Protein AF-A0A9C8DGT9-F1 (afdb_monomer_lite)

pLDDT: mean 92.89, std 9.75, range [58.22, 98.56]

Structure (mmCIF, N/CA/C/O backbone):
data_AF-A0A9C8DGT9-F1
#
_entry.id   AF-A0A9C8DGT9-F1
#
loop_
_atom_site.group_PDB
_atom_site.id
_atom_site.type_symbol
_atom_site.label_atom_id
_atom_site.label_alt_id
_atom_site.label_comp_id
_atom_site.label_asym_id
_atom_site.label_entity_id
_atom_site.label_seq_id
_atom_site.pdbx_PDB_ins_code
_atom_site.Cartn_x
_atom_site.Cartn_y
_atom_site.Cartn_z
_atom_site.occupancy
_atom_site.B_iso_or_equiv
_atom_site.auth_seq_id
_atom_site.auth_comp_id
_atom_site.auth_asym_id
_atom_site.auth_atom_id
_atom_site.pdbx_PDB_model_num
ATOM 1 N N . MET A 1 1 ? 26.329 -19.863 -4.860 1.00 58.22 1 MET A N 1
ATOM 2 C CA . MET A 1 1 ? 26.060 -18.932 -3.747 1.00 58.22 1 MET A CA 1
ATOM 3 C C . MET A 1 1 ? 25.427 -17.649 -4.287 1.00 58.22 1 MET A C 1
ATOM 5 O O . MET A 1 1 ? 24.311 -17.356 -3.889 1.00 58.22 1 MET A O 1
ATOM 9 N N . GLU A 1 2 ? 26.001 -17.043 -5.334 1.00 59.94 2 GLU A N 1
ATOM 10 C CA . GLU A 1 2 ? 25.498 -15.829 -6.024 1.00 59.94 2 GLU A CA 1
ATOM 11 C C . GLU A 1 2 ? 24.030 -15.859 -6.504 1.00 59.94 2 GLU A C 1
ATOM 13 O O . GLU A 1 2 ? 23.328 -14.849 -6.461 1.00 59.94 2 GLU A O 1
ATOM 18 N N . LYS A 1 3 ? 23.509 -17.016 -6.943 1.00 58.44 3 LYS A N 1
ATOM 19 C CA . LYS A 1 3 ? 22.099 -17.123 -7.380 1.00 58.44 3 LYS A CA 1
ATOM 20 C C . LYS A 1 3 ? 21.082 -16.954 -6.245 1.00 58.44 3 LYS A C 1
ATOM 22 O O . LYS A 1 3 ? 19.932 -16.661 -6.533 1.00 58.44 3 LYS A O 1
ATOM 27 N N . ARG A 1 4 ? 21.460 -17.193 -4.983 1.00 60.94 4 ARG A N 1
ATOM 28 C CA . ARG A 1 4 ? 20.544 -17.017 -3.841 1.00 60.94 4 ARG A CA 1
ATOM 29 C C . ARG A 1 4 ? 20.544 -15.571 -3.350 1.00 60.94 4 ARG A C 1
ATOM 31 O O . ARG A 1 4 ? 19.468 -15.039 -3.129 1.00 60.94 4 ARG A O 1
ATOM 38 N N . GLU A 1 5 ? 21.712 -14.934 -3.292 1.00 63.31 5 GLU A N 1
ATOM 39 C CA . GLU A 1 5 ? 21.841 -13.515 -2.919 1.00 63.31 5 GLU A CA 1
ATOM 40 C C . GLU A 1 5 ? 21.124 -12.592 -3.915 1.00 63.31 5 GLU A C 1
ATOM 42 O O . GLU A 1 5 ? 20.330 -11.753 -3.505 1.00 63.31 5 GLU A O 1
ATOM 47 N N . SER A 1 6 ? 21.278 -12.820 -5.226 1.00 63.97 6 SER A N 1
ATOM 48 C CA . SER A 1 6 ? 20.563 -12.028 -6.248 1.00 63.97 6 SER A CA 1
ATOM 49 C C . SER A 1 6 ? 19.035 -12.173 -6.197 1.00 63.97 6 SER A C 1
ATOM 51 O O . SER A 1 6 ? 18.311 -11.232 -6.507 1.00 63.97 6 SER A O 1
ATOM 53 N N . GLN A 1 7 ? 18.521 -13.335 -5.786 1.00 63.19 7 GLN A N 1
ATOM 54 C CA . GLN A 1 7 ? 17.078 -13.552 -5.612 1.00 63.19 7 GLN A CA 1
ATOM 55 C C . GLN A 1 7 ? 16.545 -12.922 -4.320 1.00 63.19 7 GLN A C 1
ATOM 57 O O . GLN A 1 7 ? 15.388 -12.504 -4.260 1.00 63.19 7 GLN A O 1
ATOM 62 N N . GLU A 1 8 ? 17.379 -12.856 -3.285 1.00 73.50 8 GLU A N 1
ATOM 63 C CA . GLU A 1 8 ? 17.039 -12.231 -2.010 1.00 73.50 8 GLU A CA 1
ATOM 64 C C . GLU A 1 8 ? 16.976 -10.705 -2.137 1.00 73.50 8 GLU A C 1
ATOM 66 O O . GLU A 1 8 ? 16.011 -10.094 -1.672 1.00 73.50 8 GLU A O 1
ATOM 71 N N . ASP A 1 9 ? 17.919 -10.102 -2.864 1.00 76.56 9 ASP A N 1
ATOM 72 C CA . ASP A 1 9 ? 17.899 -8.669 -3.164 1.00 76.56 9 ASP A CA 1
ATOM 73 C C . ASP A 1 9 ? 16.692 -8.276 -4.032 1.00 76.56 9 ASP A C 1
ATOM 75 O O . ASP A 1 9 ? 16.006 -7.299 -3.718 1.00 76.56 9 ASP A O 1
ATOM 79 N N . ALA A 1 10 ? 16.331 -9.093 -5.029 1.00 79.19 10 ALA A N 1
ATOM 80 C CA . ALA A 1 10 ? 15.129 -8.883 -5.843 1.00 79.19 10 ALA A CA 1
ATOM 81 C C . ALA A 1 10 ? 13.821 -8.928 -5.021 1.00 79.19 10 ALA A C 1
ATOM 83 O O . ALA A 1 10 ? 12.809 -8.346 -5.414 1.00 79.19 10 ALA A O 1
ATOM 84 N N . ARG A 1 11 ? 13.814 -9.590 -3.855 1.00 88.31 11 ARG A N 1
ATOM 85 C CA . ARG A 1 11 ? 12.651 -9.688 -2.948 1.00 88.31 11 ARG A CA 1
ATOM 86 C C . ARG A 1 11 ? 12.692 -8.729 -1.764 1.00 88.31 11 ARG A C 1
ATOM 88 O O . ARG A 1 11 ? 11.771 -8.744 -0.935 1.00 88.31 11 ARG A O 1
ATOM 95 N N . LYS A 1 12 ? 13.729 -7.906 -1.659 1.00 90.62 12 LYS A N 1
ATOM 96 C CA . LYS A 1 12 ? 13.932 -7.008 -0.528 1.00 90.62 12 LYS A CA 1
ATOM 97 C C . LYS A 1 12 ? 13.032 -5.781 -0.641 1.00 90.62 12 LYS A C 1
ATOM 99 O O . LYS A 1 12 ? 13.113 -5.006 -1.588 1.00 90.62 12 LYS A O 1
ATOM 104 N N . ILE A 1 13 ? 12.202 -5.571 0.377 1.00 95.81 13 ILE A N 1
ATOM 105 C CA . ILE A 1 13 ? 11.329 -4.399 0.499 1.00 95.81 13 ILE A CA 1
ATOM 106 C C . ILE A 1 13 ? 11.795 -3.609 1.717 1.00 95.81 13 ILE A C 1
ATOM 108 O O . ILE A 1 13 ? 11.862 -4.145 2.823 1.00 95.81 13 ILE A O 1
ATOM 112 N N . LYS A 1 14 ? 12.139 -2.335 1.516 1.00 95.50 14 LYS A N 1
ATOM 113 C CA . LYS A 1 14 ? 12.583 -1.434 2.585 1.00 95.50 14 LYS A CA 1
ATOM 114 C C . LYS A 1 14 ? 11.859 -0.098 2.471 1.00 95.50 14 LYS A C 1
ATOM 116 O O . LYS A 1 14 ? 12.047 0.623 1.494 1.00 95.50 14 LYS A O 1
ATOM 121 N N . PHE A 1 15 ? 11.070 0.230 3.489 1.00 96.62 15 PHE A N 1
ATOM 122 C CA . PHE A 1 15 ? 10.423 1.532 3.615 1.00 96.62 15 PHE A CA 1
ATOM 123 C C . PHE A 1 15 ? 11.390 2.553 4.223 1.00 96.62 15 PHE A C 1
ATOM 125 O O . PHE A 1 15 ? 12.039 2.283 5.234 1.00 96.62 15 PHE A O 1
ATOM 132 N N . GLY A 1 16 ? 11.501 3.714 3.580 1.00 96.06 16 GLY A N 1
ATOM 133 C CA . GLY A 1 16 ? 12.088 4.924 4.150 1.00 96.06 16 GLY A CA 1
ATOM 134 C C . GLY A 1 16 ? 11.001 5.924 4.545 1.00 96.06 16 GLY A C 1
ATOM 135 O O . GLY A 1 16 ? 9.817 5.596 4.553 1.00 96.06 16 GLY A O 1
ATOM 136 N N . THR A 1 17 ? 11.401 7.165 4.822 1.00 95.38 17 THR A N 1
ATOM 137 C CA . THR A 1 17 ? 10.470 8.269 5.120 1.00 95.38 17 THR A CA 1
ATOM 138 C C . THR A 1 17 ? 9.514 8.557 3.962 1.00 95.38 17 THR A C 1
ATOM 140 O O . THR A 1 17 ? 8.342 8.822 4.193 1.00 95.38 17 THR A O 1
ATOM 143 N N . ASP A 1 18 ? 9.997 8.425 2.722 1.00 93.44 18 ASP A N 1
ATOM 144 C CA . ASP A 1 18 ? 9.225 8.668 1.493 1.00 93.44 18 ASP A CA 1
ATOM 145 C C . ASP A 1 18 ? 8.579 7.385 0.934 1.00 93.44 18 ASP A C 1
ATOM 147 O O . ASP A 1 18 ? 8.327 7.273 -0.266 1.00 93.44 18 ASP A O 1
ATOM 151 N N . GLY A 1 19 ? 8.387 6.367 1.775 1.00 95.25 19 GLY A N 1
ATOM 152 C CA . GLY A 1 19 ? 7.875 5.066 1.352 1.00 95.25 19 GLY A CA 1
ATOM 153 C C . GLY A 1 19 ? 8.949 4.116 0.812 1.00 95.25 19 GLY A C 1
ATOM 154 O O . GLY A 1 19 ? 10.145 4.250 1.092 1.00 95.25 19 GLY A O 1
ATOM 155 N N . TRP A 1 20 ? 8.511 3.100 0.068 1.00 96.75 20 TRP A N 1
ATOM 156 C CA . TRP A 1 20 ? 9.388 2.126 -0.583 1.00 96.75 20 TRP A CA 1
ATOM 157 C C . TRP A 1 20 ? 9.755 2.586 -1.998 1.00 96.75 20 TRP A C 1
ATOM 159 O O . TRP A 1 20 ? 8.887 2.884 -2.815 1.00 96.75 20 TRP A O 1
ATOM 169 N N . ARG A 1 21 ? 11.059 2.621 -2.289 1.00 95.00 21 ARG A N 1
ATOM 170 C CA . ARG A 1 21 ? 11.615 2.946 -3.608 1.00 95.00 21 ARG A CA 1
ATOM 171 C C . ARG A 1 21 ? 12.506 1.803 -4.073 1.00 95.00 21 ARG A C 1
ATOM 173 O O . ARG A 1 21 ? 13.312 1.302 -3.292 1.00 95.00 21 ARG A O 1
ATOM 180 N N . ALA A 1 22 ? 12.366 1.419 -5.334 1.00 94.44 22 ALA A N 1
ATOM 181 C CA . ALA A 1 22 ? 13.110 0.328 -5.947 1.00 94.44 22 ALA A CA 1
ATOM 182 C C . ALA A 1 22 ? 13.234 0.540 -7.463 1.00 94.44 22 ALA A C 1
ATOM 184 O O . ALA A 1 22 ? 12.565 1.401 -8.038 1.00 94.44 22 ALA A O 1
ATOM 185 N N . VAL A 1 23 ? 14.110 -0.234 -8.101 1.00 93.81 23 VAL A N 1
ATOM 186 C CA . VAL A 1 23 ? 14.331 -0.181 -9.551 1.00 93.81 23 VAL A CA 1
ATOM 187 C C . VAL A 1 23 ? 13.306 -1.076 -10.247 1.00 93.81 23 VAL A C 1
ATOM 189 O O . VAL A 1 23 ? 13.142 -2.241 -9.878 1.00 93.81 23 VAL A O 1
ATOM 192 N N . ILE A 1 24 ? 12.606 -0.533 -11.247 1.00 92.81 24 ILE A N 1
ATOM 193 C CA . ILE A 1 24 ? 11.614 -1.278 -12.039 1.00 92.81 24 ILE A CA 1
ATOM 194 C C . ILE A 1 24 ? 12.283 -2.459 -12.738 1.00 92.81 24 ILE A C 1
ATOM 196 O O . ILE A 1 24 ? 13.376 -2.321 -13.280 1.00 92.81 24 ILE A O 1
ATOM 200 N N . ALA A 1 25 ? 11.595 -3.604 -12.723 1.00 88.06 25 ALA A N 1
ATOM 201 C CA . ALA A 1 25 ? 12.044 -4.892 -13.265 1.00 88.06 25 ALA A CA 1
ATOM 202 C C . ALA A 1 25 ? 13.233 -5.552 -12.538 1.00 88.06 25 ALA A C 1
ATOM 204 O O . ALA A 1 25 ? 13.605 -6.665 -12.898 1.00 88.06 25 ALA A O 1
ATOM 205 N N . ASP A 1 26 ? 13.768 -4.918 -11.494 1.00 90.75 26 ASP A N 1
ATOM 206 C CA . ASP A 1 26 ? 14.731 -5.522 -10.571 1.00 90.75 26 ASP A CA 1
ATOM 207 C C . ASP A 1 26 ? 14.036 -5.854 -9.242 1.00 90.75 26 ASP A C 1
ATOM 209 O O . ASP A 1 26 ? 13.578 -6.975 -9.028 1.00 90.75 26 ASP A O 1
ATOM 213 N N . SER A 1 27 ? 13.834 -4.847 -8.390 1.00 93.25 27 SER A N 1
ATOM 214 C CA . SER A 1 27 ? 13.170 -4.998 -7.089 1.00 93.25 27 SER A CA 1
ATOM 215 C C . SER A 1 27 ? 11.758 -4.403 -7.062 1.00 93.25 27 SER A C 1
ATOM 217 O O . SER A 1 27 ? 10.925 -4.843 -6.270 1.00 93.25 27 SER A O 1
ATOM 219 N N . PHE A 1 28 ? 11.423 -3.461 -7.950 1.00 95.25 28 PHE A N 1
ATOM 220 C CA . PHE A 1 28 ? 10.054 -2.965 -8.125 1.00 95.25 28 PHE A CA 1
ATOM 221 C C . PHE A 1 28 ? 9.332 -3.831 -9.167 1.00 95.25 28 PHE A C 1
ATOM 223 O O . PHE A 1 28 ? 9.315 -3.540 -10.366 1.00 95.25 28 PHE A O 1
ATOM 230 N N . THR A 1 29 ? 8.799 -4.954 -8.693 1.00 95.81 29 THR A N 1
ATOM 231 C CA . THR A 1 29 ? 8.138 -5.993 -9.494 1.00 95.81 29 THR A CA 1
ATOM 232 C C . THR A 1 29 ? 6.681 -6.156 -9.069 1.00 95.81 29 THR A C 1
ATOM 234 O O . THR A 1 29 ? 6.314 -5.781 -7.956 1.00 95.81 29 THR A O 1
ATOM 237 N N . PHE A 1 30 ? 5.845 -6.765 -9.918 1.00 96.75 30 PHE A N 1
ATOM 238 C CA . PHE A 1 30 ? 4.450 -7.057 -9.564 1.00 96.75 30 PHE A CA 1
ATOM 239 C C . PHE A 1 30 ? 4.333 -7.924 -8.298 1.00 96.75 30 PHE A C 1
ATOM 241 O O . PHE A 1 30 ? 3.470 -7.651 -7.471 1.00 96.75 30 PHE A O 1
ATOM 248 N N . ASP A 1 31 ? 5.230 -8.900 -8.092 1.00 96.62 31 ASP A N 1
ATOM 249 C CA . ASP A 1 31 ? 5.259 -9.728 -6.869 1.00 96.62 31 ASP A CA 1
ATOM 250 C C . ASP A 1 31 ? 5.448 -8.858 -5.617 1.00 96.62 31 ASP A C 1
ATOM 252 O O . ASP A 1 31 ? 4.678 -8.936 -4.661 1.00 96.62 31 ASP A O 1
ATOM 256 N N . ASN A 1 32 ? 6.428 -7.951 -5.633 1.00 97.25 32 ASN A N 1
ATOM 257 C CA . ASN A 1 32 ? 6.666 -7.075 -4.488 1.00 97.25 32 ASN A CA 1
ATOM 258 C C . ASN A 1 32 ? 5.565 -6.018 -4.318 1.00 97.25 32 ASN A C 1
ATOM 260 O O . ASN A 1 32 ? 5.194 -5.725 -3.185 1.00 97.25 32 ASN A O 1
ATOM 264 N N . VAL A 1 33 ? 4.989 -5.497 -5.407 1.00 97.69 33 VAL A N 1
ATOM 265 C CA . VAL A 1 33 ? 3.823 -4.598 -5.346 1.00 97.69 33 VAL A CA 1
ATOM 266 C C . VAL A 1 33 ? 2.622 -5.300 -4.702 1.00 97.69 33 VAL A C 1
ATOM 268 O O . VAL A 1 33 ? 2.003 -4.711 -3.818 1.00 97.69 33 VAL A O 1
ATOM 271 N N . ALA A 1 34 ? 2.336 -6.562 -5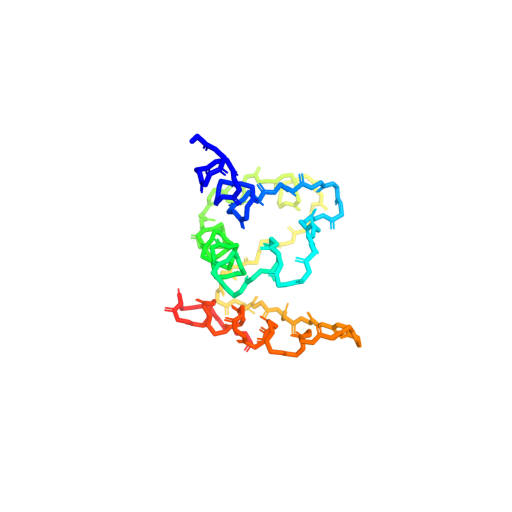.049 1.00 97.88 34 ALA A N 1
ATOM 272 C CA . ALA A 1 34 ? 1.298 -7.353 -4.378 1.00 97.88 34 ALA A CA 1
ATOM 273 C C . ALA A 1 34 ? 1.599 -7.544 -2.890 1.00 97.88 34 ALA A C 1
ATOM 275 O O . ALA A 1 34 ? 0.730 -7.309 -2.059 1.00 97.88 34 ALA A O 1
ATOM 276 N N . ARG A 1 35 ? 2.838 -7.895 -2.530 1.00 97.69 35 ARG A N 1
ATOM 277 C CA . ARG A 1 35 ? 3.234 -8.065 -1.121 1.00 97.69 35 ARG A CA 1
ATOM 278 C C . ARG A 1 35 ? 3.032 -6.790 -0.304 1.00 97.69 35 ARG A C 1
ATOM 280 O O . ARG A 1 35 ? 2.582 -6.862 0.839 1.00 97.69 35 ARG A O 1
ATOM 287 N N . VAL A 1 36 ? 3.353 -5.626 -0.875 1.00 98.19 36 VAL A N 1
ATOM 288 C CA . VAL A 1 36 ? 3.065 -4.340 -0.227 1.00 98.19 36 VAL A CA 1
ATOM 289 C C . VAL A 1 36 ? 1.559 -4.117 -0.132 1.00 98.19 36 VAL A C 1
ATOM 291 O O . VAL A 1 36 ? 1.092 -3.789 0.951 1.00 98.19 36 VAL A O 1
ATOM 294 N N . ALA A 1 37 ? 0.797 -4.349 -1.203 1.00 98.25 37 ALA A N 1
ATOM 295 C CA . ALA A 1 37 ? -0.657 -4.185 -1.198 1.00 98.25 37 ALA A CA 1
ATOM 296 C C . ALA A 1 37 ? -1.344 -5.068 -0.144 1.00 98.25 37 ALA A C 1
ATOM 298 O O . ALA A 1 37 ? -2.183 -4.582 0.607 1.00 98.25 37 ALA A O 1
ATOM 299 N N . GLU A 1 38 ? -0.939 -6.332 -0.011 1.00 98.31 38 GLU A N 1
ATOM 300 C CA . GLU A 1 38 ? -1.440 -7.249 1.018 1.00 98.31 38 GLU A CA 1
ATOM 301 C C . GLU A 1 38 ? -1.105 -6.767 2.434 1.00 98.31 38 GLU A C 1
ATOM 303 O O . GLU A 1 38 ? -1.943 -6.829 3.337 1.00 98.31 38 GLU A O 1
ATOM 308 N N . ALA A 1 39 ? 0.121 -6.284 2.656 1.00 98.06 39 ALA A N 1
ATOM 309 C CA . ALA A 1 39 ? 0.518 -5.718 3.942 1.00 98.06 39 ALA A CA 1
ATOM 310 C C . ALA A 1 39 ? -0.284 -4.445 4.261 1.00 98.06 39 ALA A C 1
ATOM 312 O O . ALA A 1 39 ? -0.748 -4.275 5.389 1.00 98.06 39 ALA A O 1
ATOM 313 N N . THR A 1 40 ? -0.505 -3.587 3.262 1.00 97.75 40 THR A N 1
ATOM 314 C CA . THR A 1 40 ? -1.346 -2.392 3.362 1.00 97.75 40 THR A CA 1
ATOM 315 C C . THR A 1 40 ? -2.799 -2.758 3.664 1.00 97.75 40 THR A C 1
ATOM 317 O O . THR A 1 40 ? -3.382 -2.163 4.566 1.00 97.75 40 THR A O 1
ATOM 320 N N . ALA A 1 41 ? -3.369 -3.769 3.005 1.00 98.31 41 ALA A N 1
ATOM 321 C CA . ALA A 1 41 ? -4.723 -4.247 3.278 1.00 98.31 41 ALA A CA 1
ATOM 322 C C . ALA A 1 41 ? -4.867 -4.747 4.721 1.00 98.31 41 ALA A C 1
ATOM 324 O O . ALA A 1 41 ? -5.767 -4.316 5.440 1.00 98.31 41 ALA A O 1
ATOM 325 N N . LYS A 1 42 ? -3.930 -5.586 5.186 1.00 98.19 42 LYS A N 1
ATOM 326 C CA . LYS A 1 42 ? -3.893 -6.063 6.581 1.00 98.19 42 LYS A CA 1
ATOM 327 C C . LYS A 1 42 ? -3.787 -4.912 7.575 1.00 98.19 42 LYS A C 1
ATOM 329 O O . LYS A 1 42 ? -4.452 -4.935 8.605 1.00 98.19 42 LYS A O 1
ATOM 334 N N . PHE A 1 43 ? -2.968 -3.907 7.267 1.00 96.94 43 PHE A N 1
ATOM 335 C CA . PHE A 1 43 ? -2.860 -2.712 8.093 1.00 96.94 43 PHE A CA 1
ATOM 336 C C . PHE A 1 43 ? -4.189 -1.953 8.141 1.00 96.94 43 PHE A C 1
ATOM 338 O O . PHE A 1 43 ? -4.666 -1.661 9.231 1.00 96.94 43 PHE A O 1
ATOM 345 N N . ILE A 1 44 ? -4.820 -1.681 6.994 1.00 96.88 44 ILE A N 1
ATOM 346 C CA . ILE A 1 44 ? -6.089 -0.943 6.913 1.00 96.88 44 ILE A CA 1
ATOM 347 C C . ILE A 1 44 ? -7.211 -1.663 7.666 1.00 96.88 44 ILE A C 1
ATOM 349 O O . ILE A 1 44 ? -7.955 -1.008 8.394 1.00 96.88 44 ILE A O 1
ATOM 353 N N . LEU A 1 45 ? -7.306 -2.985 7.533 1.00 96.69 45 LEU A N 1
ATOM 354 C CA . LEU A 1 45 ? -8.305 -3.814 8.215 1.00 96.69 45 LEU A CA 1
ATOM 355 C C . LEU A 1 45 ? -8.032 -3.984 9.719 1.00 96.69 45 LEU A C 1
ATOM 357 O O . LEU A 1 45 ? -8.880 -4.509 10.435 1.00 96.69 45 LEU A O 1
ATOM 361 N N . SER A 1 46 ? -6.864 -3.565 10.211 1.00 96.44 46 SER A N 1
ATOM 362 C CA . SER A 1 46 ? -6.524 -3.679 11.625 1.00 96.44 46 S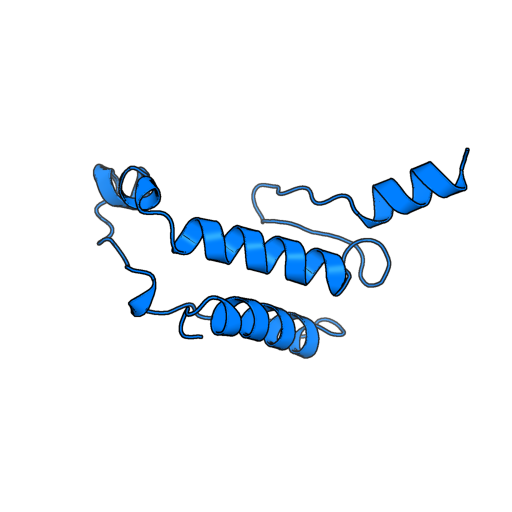ER A CA 1
ATOM 363 C C . SER A 1 46 ? -7.178 -2.582 12.464 1.00 96.44 46 SER A C 1
ATOM 365 O O . SER A 1 46 ? -6.984 -1.383 12.243 1.00 96.44 46 SER A O 1
ATOM 367 N N . GLU A 1 47 ? -7.872 -3.007 13.516 1.00 92.44 47 GLU A N 1
ATOM 368 C CA . GLU A 1 47 ? -8.440 -2.126 14.537 1.00 92.44 47 GLU A CA 1
ATOM 369 C C . GLU A 1 47 ? -7.362 -1.443 15.396 1.00 92.44 47 GLU A C 1
ATOM 371 O O . GLU A 1 47 ? -7.608 -0.370 15.952 1.00 92.44 47 GLU A O 1
ATOM 376 N N . ASP A 1 48 ? -6.142 -1.996 15.456 1.00 94.75 48 ASP A N 1
ATOM 377 C CA . ASP A 1 48 ? -5.027 -1.396 16.201 1.00 94.75 48 ASP A CA 1
ATOM 378 C C . ASP A 1 48 ? -4.631 -0.023 15.655 1.00 94.75 48 ASP A C 1
ATOM 380 O O . ASP A 1 48 ? -4.093 0.798 16.400 1.00 94.75 48 ASP A O 1
ATOM 384 N N . ARG A 1 49 ? -4.973 0.279 14.393 1.00 94.62 49 ARG A N 1
ATOM 385 C CA . ARG A 1 49 ? -4.796 1.613 13.810 1.00 94.62 49 ARG A CA 1
ATOM 386 C C . ARG A 1 49 ? -5.428 2.707 14.656 1.00 94.62 49 ARG A C 1
ATOM 388 O O . ARG A 1 49 ? -4.866 3.789 14.702 1.00 94.62 49 ARG A O 1
ATOM 395 N N . LYS A 1 50 ? -6.542 2.442 15.349 1.00 94.31 50 LYS A N 1
ATOM 396 C CA . LYS A 1 50 ? -7.227 3.425 16.212 1.00 94.31 50 LYS A CA 1
ATOM 397 C C . LYS A 1 50 ? -6.333 3.995 17.317 1.00 94.31 50 LYS A C 1
ATOM 399 O O . LYS A 1 50 ? -6.651 5.048 17.852 1.00 94.31 50 LYS A O 1
ATOM 404 N N . LYS A 1 51 ? -5.241 3.302 17.655 1.00 94.88 51 LYS A N 1
ATOM 405 C CA . LYS A 1 51 ? -4.272 3.693 18.687 1.00 94.88 51 LYS A CA 1
ATOM 406 C C . LYS A 1 51 ? -3.160 4.607 18.164 1.00 94.88 51 LYS A C 1
ATOM 408 O O . LYS A 1 51 ? -2.333 5.031 18.956 1.00 94.88 51 LYS A O 1
ATOM 4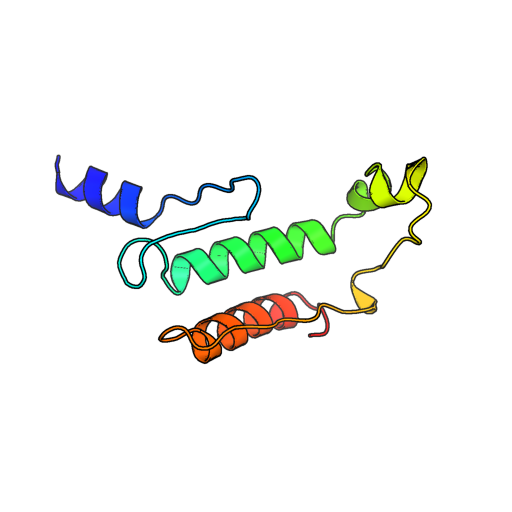13 N N . LEU A 1 52 ? -3.081 4.841 16.852 1.00 95.31 52 LEU A N 1
ATOM 414 C CA . LEU A 1 52 ? -2.048 5.692 16.263 1.00 95.31 52 LEU A CA 1
ATOM 415 C C . LEU A 1 52 ? -2.306 7.163 16.599 1.00 95.31 52 LEU A C 1
ATOM 417 O O . LEU A 1 52 ? -3.447 7.615 16.499 1.00 95.31 52 LEU A O 1
ATOM 421 N N . ASP A 1 53 ? -1.232 7.911 16.853 1.00 95.81 53 ASP A N 1
ATOM 422 C CA . ASP A 1 53 ? -1.246 9.333 17.231 1.00 95.81 53 ASP A CA 1
ATOM 423 C C . ASP A 1 53 ? -2.085 10.204 16.286 1.00 95.81 53 ASP A C 1
ATOM 425 O O . ASP A 1 53 ? -2.718 11.170 16.708 1.00 95.81 53 ASP A O 1
ATOM 429 N N . ILE A 1 54 ? -2.157 9.839 14.999 1.00 94.00 54 ILE A N 1
ATOM 430 C CA . ILE A 1 54 ? -2.990 10.544 14.018 1.00 94.00 54 ILE A CA 1
ATOM 431 C C . ILE A 1 54 ? -4.482 10.549 14.401 1.00 94.00 54 ILE A C 1
ATOM 433 O O . ILE A 1 54 ? -5.174 11.529 14.127 1.00 94.00 54 ILE A O 1
ATOM 437 N N . TYR A 1 55 ? -4.969 9.486 15.050 1.00 93.88 55 TYR A N 1
ATOM 438 C CA . TYR A 1 55 ? -6.362 9.327 15.475 1.00 93.88 55 TYR A CA 1
ATOM 439 C C . TYR A 1 55 ? -6.593 9.623 16.962 1.00 93.88 55 TYR A C 1
ATOM 441 O O . TYR A 1 55 ? -7.743 9.831 17.348 1.00 93.88 55 TYR A O 1
ATOM 449 N N . THR A 1 56 ? -5.547 9.640 17.795 1.00 94.06 56 THR A N 1
ATOM 450 C CA . THR A 1 56 ? -5.670 9.927 19.237 1.00 94.06 56 THR A CA 1
ATOM 451 C C . THR A 1 56 ? -5.287 11.362 19.587 1.00 94.06 56 THR A C 1
ATOM 453 O O . THR A 1 56 ? -6.029 12.029 20.304 1.00 94.06 56 THR A O 1
ATOM 456 N N . ASP A 1 57 ? -4.175 11.860 19.042 1.00 95.69 57 ASP A N 1
ATOM 457 C CA . ASP A 1 57 ? -3.511 13.077 19.519 1.00 95.69 57 ASP A CA 1
ATOM 458 C C . ASP A 1 57 ? -3.638 14.225 18.511 1.00 95.69 57 ASP A C 1
ATOM 460 O O . ASP A 1 57 ? -3.823 15.380 18.889 1.00 95.69 57 ASP A O 1
ATOM 464 N N . TRP A 1 58 ? -3.569 13.924 17.210 1.00 94.88 58 TRP A N 1
ATOM 465 C CA . TRP A 1 58 ? -3.590 14.935 16.141 1.00 94.88 58 TRP A CA 1
ATOM 466 C C . TRP A 1 58 ? -5.014 15.318 15.707 1.00 94.88 58 TRP A C 1
ATOM 468 O O . TRP A 1 58 ? -5.193 16.187 14.854 1.00 94.88 58 TRP A O 1
ATOM 478 N N . GLY A 1 59 ? -6.033 14.671 16.283 1.00 90.50 59 GLY A N 1
ATOM 479 C CA . GLY A 1 59 ? -7.446 15.006 16.088 1.00 90.50 59 GLY A CA 1
ATOM 480 C C . GLY A 1 59 ? -8.037 14.601 14.734 1.00 90.50 59 GLY A C 1
ATOM 481 O O . GLY A 1 59 ? -9.127 15.063 14.390 1.00 90.50 59 GLY A O 1
ATOM 482 N N . SER A 1 60 ? -7.361 13.754 13.948 1.00 94.19 60 SER A N 1
ATOM 483 C CA . SER A 1 60 ? -7.940 13.238 12.705 1.00 94.19 60 SER A CA 1
ATOM 484 C C . SER A 1 60 ? -9.049 12.228 13.022 1.00 94.19 60 SER A C 1
ATOM 486 O O . SER A 1 60 ? -8.842 11.341 13.854 1.00 94.19 60 SER A O 1
ATOM 488 N N . PRO A 1 61 ? -10.227 12.298 12.374 1.00 94.19 61 PRO A N 1
ATOM 489 C CA . PRO A 1 61 ? -11.262 11.295 12.579 1.00 94.19 61 PRO A CA 1
ATOM 490 C C . PRO A 1 61 ? -10.792 9.930 12.071 1.00 94.19 61 PRO A C 1
ATOM 492 O O . PRO A 1 61 ? -10.186 9.816 11.002 1.00 94.19 61 PRO A O 1
ATOM 495 N N . TYR A 1 62 ? -11.119 8.874 12.815 1.00 94.19 62 TYR A N 1
ATOM 496 C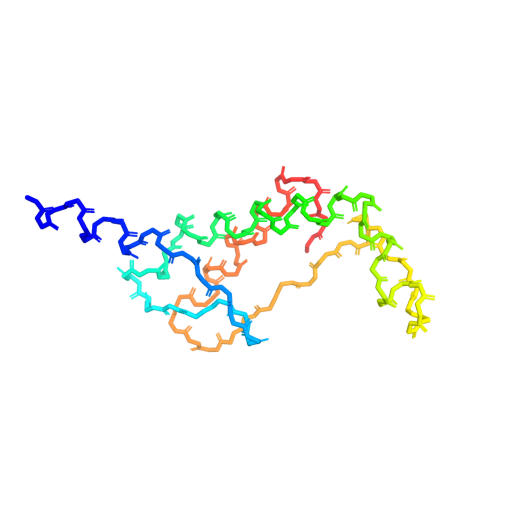 CA . TYR A 1 62 ? -10.863 7.512 12.362 1.00 94.19 62 TYR A CA 1
ATOM 497 C C . TYR A 1 62 ? -11.620 7.211 11.059 1.00 94.19 62 TYR A C 1
ATOM 499 O O . TYR A 1 62 ? -12.806 7.516 10.933 1.00 94.19 62 TYR A O 1
ATOM 507 N N . ARG A 1 63 ? -10.918 6.592 10.103 1.00 93.00 63 ARG A N 1
ATOM 508 C CA . ARG A 1 63 ? -11.450 6.169 8.800 1.00 93.00 63 ARG A CA 1
ATOM 509 C C . ARG A 1 63 ? -11.471 4.638 8.732 1.00 93.00 63 ARG A C 1
ATOM 511 O O . ARG A 1 63 ? -10.381 4.042 8.654 1.00 93.00 63 ARG A O 1
ATOM 518 N N . PRO A 1 64 ? -12.653 3.997 8.808 1.00 94.75 64 PRO A N 1
ATOM 519 C CA . PRO A 1 64 ? -12.771 2.552 8.659 1.00 94.75 64 PRO A CA 1
ATOM 520 C C . PRO A 1 64 ? -12.418 2.119 7.233 1.00 94.75 64 PRO A C 1
ATOM 522 O O . PRO A 1 64 ? -12.485 2.906 6.295 1.00 94.75 64 PRO A O 1
ATOM 525 N N . ALA A 1 65 ? -12.087 0.839 7.058 1.00 96.19 65 ALA A N 1
ATOM 526 C CA . ALA A 1 65 ? -11.777 0.276 5.742 1.00 96.19 65 ALA A CA 1
ATOM 527 C C . ALA A 1 65 ? -12.920 0.450 4.719 1.00 96.19 65 ALA A C 1
ATOM 529 O O . ALA A 1 65 ? -12.660 0.572 3.527 1.00 96.19 65 ALA A O 1
ATOM 530 N N . ALA A 1 66 ? -14.172 0.507 5.189 1.00 96.38 66 ALA A N 1
ATOM 531 C CA . ALA A 1 66 ? -15.360 0.712 4.360 1.00 96.38 66 ALA A CA 1
ATOM 532 C C . ALA A 1 66 ? -15.407 2.082 3.654 1.00 96.38 66 ALA A C 1
ATOM 534 O O . ALA A 1 66 ? -16.118 2.209 2.661 1.00 96.38 66 ALA A O 1
ATOM 535 N N . ASP A 1 67 ? -14.644 3.077 4.122 1.00 96.12 67 ASP A N 1
ATOM 536 C CA . ASP A 1 67 ? -14.533 4.386 3.458 1.00 96.12 67 ASP A CA 1
ATOM 537 C C . ASP A 1 67 ? -13.658 4.321 2.187 1.00 96.12 67 ASP A C 1
ATOM 539 O O . ASP A 1 67 ? -13.656 5.256 1.388 1.00 96.12 67 ASP A O 1
ATOM 543 N N . GLY A 1 68 ? -12.929 3.218 1.989 1.00 96.19 68 GLY A N 1
ATOM 544 C CA . GLY A 1 68 ? -12.094 2.967 0.820 1.00 96.19 68 GLY A CA 1
ATOM 545 C C . GLY A 1 68 ? -10.722 3.648 0.831 1.00 96.19 68 GLY A C 1
ATOM 546 O O . GLY A 1 68 ? -10.327 4.323 1.785 1.00 96.19 68 GLY A O 1
ATOM 547 N N . VAL A 1 69 ? -9.960 3.426 -0.243 1.00 97.12 69 VAL A N 1
ATOM 548 C CA . VAL A 1 69 ? -8.595 3.932 -0.438 1.00 97.12 69 VAL A CA 1
ATOM 549 C C . VAL A 1 69 ? -8.442 4.512 -1.833 1.00 97.12 69 VAL A C 1
ATOM 551 O O . VAL A 1 69 ? -8.719 3.850 -2.821 1.00 97.12 69 VAL A O 1
ATOM 554 N N . VAL A 1 70 ? -7.890 5.720 -1.925 1.00 98.12 70 VAL A N 1
ATOM 555 C CA . VAL A 1 70 ? -7.517 6.311 -3.215 1.00 98.12 70 VAL A CA 1
ATOM 556 C C . VAL A 1 70 ? -6.153 5.781 -3.651 1.00 98.12 70 VAL A C 1
ATOM 558 O O . VAL A 1 70 ? -5.167 5.933 -2.927 1.00 98.12 70 VAL A O 1
ATOM 561 N N . VAL A 1 71 ? -6.078 5.212 -4.855 1.00 98.12 71 VAL A N 1
ATOM 562 C CA . VAL A 1 71 ? -4.819 4.779 -5.480 1.00 98.12 71 VAL A CA 1
ATOM 563 C C . VAL A 1 71 ? -4.491 5.701 -6.653 1.00 98.12 71 VAL A C 1
ATOM 565 O O . VAL A 1 71 ? -5.248 5.800 -7.615 1.00 98.12 71 VAL A O 1
ATOM 568 N N . GLY A 1 72 ? -3.350 6.384 -6.568 1.00 97.75 72 GLY A N 1
ATOM 569 C CA . GLY A 1 72 ? -2.845 7.281 -7.607 1.00 97.75 72 GLY A CA 1
ATOM 570 C C . GLY A 1 72 ? -1.481 6.841 -8.128 1.00 97.75 72 GLY A C 1
ATOM 571 O O . GLY A 1 72 ? -0.779 6.058 -7.489 1.00 97.75 72 GLY A O 1
ATOM 572 N N . TYR A 1 73 ? -1.099 7.365 -9.288 1.00 97.75 73 TYR A N 1
ATOM 573 C CA . TYR A 1 73 ? 0.194 7.106 -9.912 1.00 97.75 73 TYR A CA 1
ATOM 574 C C . TYR A 1 73 ? 0.659 8.308 -10.738 1.00 97.75 73 TYR A C 1
ATOM 576 O O . TYR A 1 73 ? -0.128 9.209 -11.028 1.00 97.75 73 TYR A O 1
ATOM 584 N N . ASP A 1 74 ? 1.940 8.337 -11.101 1.00 96.56 74 ASP A N 1
ATOM 585 C CA . ASP A 1 74 ? 2.528 9.388 -11.936 1.00 96.56 74 ASP A CA 1
ATOM 586 C C . ASP A 1 74 ? 2.940 8.872 -13.324 1.00 96.56 74 ASP A C 1
ATOM 588 O O . ASP A 1 74 ? 2.731 7.713 -13.665 1.00 96.56 74 ASP A O 1
ATOM 592 N N . MET A 1 75 ? 3.554 9.722 -14.148 1.00 96.62 75 MET A N 1
ATOM 593 C CA . MET A 1 75 ? 3.886 9.384 -15.538 1.00 96.62 75 MET A CA 1
ATOM 594 C C . MET A 1 75 ? 5.112 8.467 -15.718 1.00 96.62 75 MET A C 1
ATOM 596 O O . MET A 1 75 ? 5.648 8.386 -16.825 1.00 96.62 75 MET A O 1
ATOM 600 N N . ARG A 1 76 ? 5.608 7.793 -14.670 1.00 94.88 76 ARG A N 1
ATOM 601 C CA . ARG A 1 76 ? 6.698 6.819 -14.846 1.00 94.88 76 ARG A CA 1
ATOM 602 C C . ARG A 1 76 ? 6.231 5.592 -15.631 1.00 94.88 76 ARG A C 1
ATOM 604 O O . ARG A 1 76 ? 5.050 5.261 -15.708 1.00 94.88 76 ARG A O 1
ATOM 611 N N . PHE A 1 77 ? 7.204 4.907 -16.219 1.00 95.12 77 PHE A N 1
ATOM 612 C CA . PHE A 1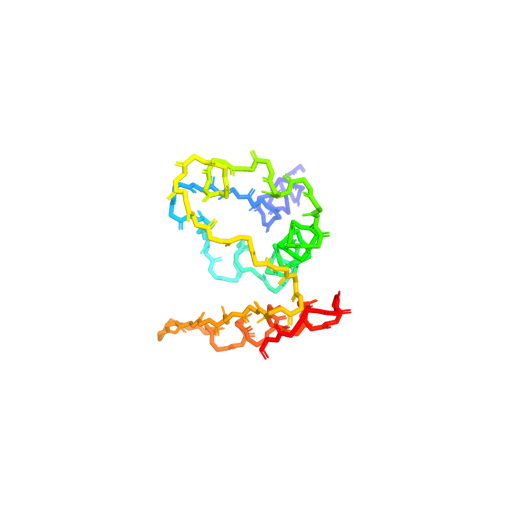 77 ? 6.978 3.660 -16.938 1.00 95.12 77 PHE A CA 1
ATOM 613 C C . PHE A 1 77 ? 6.280 2.622 -16.042 1.00 95.12 77 PHE A C 1
ATOM 615 O O . PHE A 1 77 ? 6.682 2.443 -14.895 1.00 95.12 77 PHE A O 1
ATOM 622 N N . LEU A 1 78 ? 5.255 1.947 -16.572 1.00 96.56 78 LEU A N 1
ATOM 623 C CA . LEU A 1 78 ? 4.424 0.937 -15.892 1.00 96.56 78 LEU A CA 1
ATOM 624 C C . LEU A 1 78 ? 3.649 1.399 -14.644 1.00 96.56 78 LEU A C 1
ATOM 626 O O . LEU A 1 78 ? 3.002 0.589 -13.978 1.00 96.56 78 LEU A O 1
ATOM 630 N N . SER A 1 79 ? 3.688 2.689 -14.308 1.00 96.75 79 SER A N 1
ATOM 631 C CA . SER A 1 79 ? 2.943 3.245 -13.177 1.00 96.75 79 SER A CA 1
ATOM 632 C C . SER A 1 79 ? 1.432 2.940 -13.220 1.00 96.75 79 SER A C 1
ATOM 634 O O . SER A 1 79 ? 0.914 2.505 -12.186 1.00 96.75 79 SER A O 1
ATOM 636 N N . PRO A 1 80 ? 0.717 3.094 -14.361 1.00 98.12 80 PRO A N 1
ATOM 637 C CA . PRO A 1 80 ? -0.702 2.737 -14.444 1.00 98.12 80 PRO A CA 1
ATOM 638 C C . PRO A 1 80 ? -0.973 1.265 -14.104 1.00 98.12 80 PRO A C 1
ATOM 640 O O . PRO A 1 80 ? -1.911 0.949 -13.373 1.00 98.12 80 PRO A O 1
ATOM 643 N N . GLU A 1 81 ? -0.138 0.360 -14.607 1.00 98.38 81 GLU A N 1
ATOM 644 C CA . GLU A 1 81 ? -0.272 -1.083 -14.440 1.00 98.38 81 GLU A CA 1
ATOM 645 C C . GLU A 1 81 ? -0.001 -1.501 -12.996 1.00 98.38 81 GLU A C 1
ATOM 647 O O . GLU A 1 81 ? -0.757 -2.291 -12.429 1.00 98.38 81 GLU A O 1
ATOM 652 N N . PHE A 1 82 ? 1.037 -0.940 -12.367 1.00 98.12 82 PHE A N 1
ATOM 653 C CA . PHE A 1 82 ? 1.313 -1.186 -10.954 1.00 98.12 82 PHE A CA 1
ATOM 654 C C . PHE A 1 82 ? 0.199 -0.657 -10.055 1.00 98.12 82 PHE A C 1
ATOM 656 O O . PHE A 1 82 ? -0.202 -1.351 -9.123 1.00 98.12 82 PHE A O 1
ATOM 663 N N . ALA A 1 83 ? -0.334 0.531 -10.344 1.00 98.44 83 ALA A N 1
ATOM 664 C CA . ALA A 1 83 ? -1.435 1.107 -9.583 1.00 98.44 83 ALA A CA 1
ATOM 665 C C . ALA A 1 83 ? -2.715 0.279 -9.711 1.00 98.44 83 ALA A C 1
ATOM 667 O O . ALA A 1 83 ? -3.349 -0.027 -8.703 1.00 98.44 83 ALA A O 1
ATOM 668 N N . HIS A 1 84 ? -3.060 -0.151 -10.927 1.00 98.38 84 HIS A N 1
ATOM 669 C CA . HIS A 1 84 ? -4.210 -1.021 -11.151 1.00 98.38 84 HIS A CA 1
ATOM 670 C C . HIS A 1 84 ? -4.046 -2.370 -10.441 1.00 98.38 84 HIS A C 1
ATOM 672 O O . HIS A 1 84 ? -4.983 -2.867 -9.819 1.00 98.38 84 HIS A O 1
ATOM 678 N N . TYR A 1 85 ? -2.843 -2.949 -10.479 1.00 98.44 85 TYR A N 1
ATOM 679 C CA . TYR A 1 85 ? -2.554 -4.204 -9.793 1.00 98.44 85 TYR A CA 1
ATOM 680 C C . TYR A 1 85 ? -2.632 -4.064 -8.267 1.00 98.44 85 TYR A C 1
ATOM 682 O O . TYR A 1 85 ? -3.235 -4.901 -7.601 1.00 98.44 85 TYR A O 1
ATOM 690 N N . PHE A 1 86 ? -2.095 -2.975 -7.713 1.00 98.56 86 PHE A N 1
ATOM 691 C CA . PHE A 1 86 ? -2.198 -2.659 -6.289 1.00 98.56 86 PHE A CA 1
ATOM 692 C C . PHE A 1 86 ? -3.659 -2.481 -5.856 1.00 98.56 86 PHE A C 1
ATOM 694 O O . PHE A 1 86 ? -4.095 -3.096 -4.884 1.00 98.56 86 PHE A O 1
ATOM 701 N N . ALA A 1 87 ? -4.432 -1.692 -6.611 1.00 98.56 87 ALA A N 1
ATOM 702 C CA . ALA A 1 87 ? -5.854 -1.464 -6.364 1.00 98.56 87 ALA A CA 1
ATOM 703 C C . ALA A 1 87 ? -6.652 -2.773 -6.403 1.00 98.56 87 ALA A C 1
ATOM 705 O O . ALA A 1 87 ? -7.471 -3.022 -5.524 1.00 98.56 87 ALA A O 1
ATOM 706 N N . ARG A 1 88 ? -6.357 -3.658 -7.362 1.00 98.50 88 ARG A N 1
ATOM 707 C CA . ARG A 1 88 ? -6.977 -4.984 -7.441 1.00 98.50 88 ARG A CA 1
ATOM 708 C C . ARG A 1 88 ? -6.737 -5.817 -6.180 1.00 98.50 88 ARG A C 1
ATOM 710 O O . ARG A 1 88 ? -7.682 -6.397 -5.663 1.00 98.50 88 ARG A O 1
ATOM 717 N N . VAL A 1 89 ? -5.510 -5.857 -5.660 1.00 98.50 89 VAL A N 1
ATOM 718 C CA . VAL A 1 89 ? -5.204 -6.620 -4.434 1.00 98.50 89 VAL A CA 1
ATOM 719 C C . VAL A 1 89 ? -5.954 -6.061 -3.216 1.00 98.50 89 VAL A C 1
ATOM 721 O O . VAL A 1 89 ? -6.436 -6.829 -2.379 1.00 98.50 89 VAL A O 1
ATOM 724 N N . LEU A 1 90 ? -6.099 -4.734 -3.119 1.00 98.56 90 LEU A N 1
ATOM 725 C CA . LEU A 1 90 ? -6.918 -4.109 -2.074 1.00 98.56 90 LEU A CA 1
ATOM 726 C C . LEU A 1 90 ? -8.405 -4.462 -2.223 1.00 98.56 90 LEU A C 1
ATOM 728 O O . LEU A 1 90 ? -9.033 -4.869 -1.244 1.00 98.56 90 LEU A O 1
ATOM 732 N N . HIS A 1 91 ? -8.943 -4.363 -3.442 1.00 98.38 91 HIS A N 1
ATOM 733 C CA . HIS A 1 91 ? -10.319 -4.743 -3.758 1.00 98.38 91 HIS A CA 1
ATOM 734 C C . HIS A 1 91 ? -10.595 -6.203 -3.378 1.00 98.38 91 HIS A C 1
ATOM 736 O O . HIS A 1 91 ? -11.583 -6.496 -2.706 1.00 98.38 91 HIS A O 1
ATOM 742 N N . ASP A 1 92 ? -9.701 -7.119 -3.752 1.00 98.31 92 ASP A N 1
ATOM 743 C CA . ASP A 1 92 ? -9.825 -8.551 -3.455 1.00 98.31 92 ASP A CA 1
ATOM 744 C C . ASP A 1 92 ? -9.749 -8.840 -1.942 1.00 98.31 92 ASP A C 1
ATOM 746 O O . ASP A 1 92 ? -10.262 -9.855 -1.471 1.00 98.31 92 ASP A O 1
ATOM 750 N N . SER A 1 93 ? -9.182 -7.914 -1.160 1.00 97.69 93 SER A N 1
ATOM 751 C CA . SER A 1 93 ? -9.188 -7.939 0.310 1.00 97.69 93 SER A CA 1
ATOM 752 C C . SER A 1 93 ? -10.458 -7.330 0.933 1.00 97.69 93 SER A C 1
ATOM 754 O O . SER A 1 93 ? -10.558 -7.249 2.157 1.00 97.69 93 SER A O 1
ATOM 756 N N . GLY A 1 94 ? -11.425 -6.891 0.119 1.00 97.62 94 GLY A N 1
ATOM 757 C CA . GLY A 1 94 ? -12.692 -6.296 0.558 1.00 97.62 94 GLY A CA 1
ATOM 758 C C . GLY A 1 94 ? -12.641 -4.788 0.827 1.00 97.62 94 GLY A C 1
ATOM 759 O O . GLY A 1 94 ? -13.545 -4.264 1.477 1.00 97.62 94 GLY A O 1
ATOM 760 N N . ILE A 1 95 ? -11.601 -4.087 0.363 1.00 98.25 95 ILE A N 1
ATOM 761 C CA . ILE A 1 95 ? -11.438 -2.639 0.554 1.00 98.25 95 ILE A CA 1
ATOM 762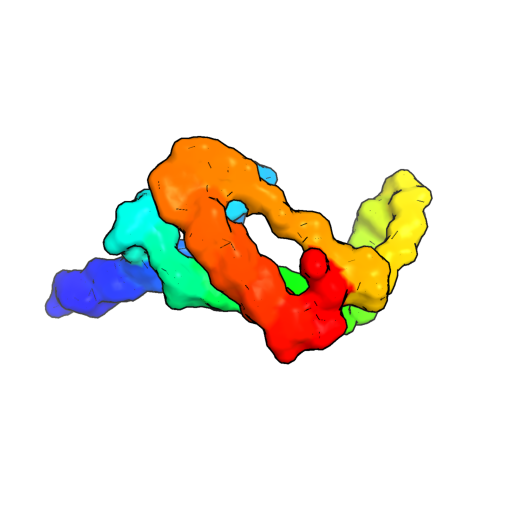 C C . ILE A 1 95 ? -11.878 -1.909 -0.726 1.00 98.25 95 ILE A C 1
ATOM 764 O O . ILE A 1 95 ? -11.311 -2.183 -1.784 1.00 98.25 95 ILE A O 1
ATOM 768 N N . PRO A 1 96 ? -12.842 -0.971 -0.664 1.00 98.25 96 PRO A N 1
ATOM 769 C CA . PRO A 1 96 ? -13.200 -0.145 -1.816 1.00 98.25 96 PRO A CA 1
ATOM 770 C C . PRO A 1 96 ? -12.009 0.693 -2.305 1.00 98.25 96 PRO A C 1
ATOM 772 O O . PRO A 1 96 ? -11.269 1.245 -1.489 1.00 98.25 96 PRO A O 1
ATOM 775 N N . VAL A 1 97 ? -11.832 0.807 -3.622 1.00 95.62 97 VAL A N 1
ATOM 776 C CA . VAL A 1 97 ? -10.761 1.579 -4.282 1.00 95.62 97 VAL A CA 1
ATOM 777 C C . VAL A 1 97 ? -11.283 2.373 -5.466 1.00 95.62 97 VAL A C 1
ATOM 779 O O . VAL A 1 97 ? -12.271 1.909 -6.082 1.00 95.62 97 VAL A O 1
#

Foldseek 3Di:
DVVVVQVVQLCDFDQDPVGTDDDPPRNPDLVNLLVVLLVVLVVLQDPCVCVDCVNVPVPDPDDHLANADDFDFDPDPCRVVSSVSSCVSNVVSVGHD

Secondary structure (DSSP, 8-state):
-HHHHHHHHHT---EETTEE---BTTTB-HHHHHHHHHHHHHHHT-GGGGGSHHHHTS-PPP--GGG-------SSTTHHHHHHHHHHHHHHTT---

Radius of gyration: 15.66 Å; chains: 1; bounding box: 41×34×36 Å

Sequence (97 aa):
MEKRESQEDARKIKFGTDGWRAVIADSFTFDNVARVAEATAKFILSEDRKKLDIYTDWGSPYRPAADGVVVGYDMRFLSPEFAHYFARVLHDSGIPV